Protein AF-A0A163QZW0-F1 (afdb_monomer_lite)

Organism: NCBI:txid1221500

Radius of gyration: 17.42 Å; chains: 1; bounding box: 41×30×47 Å

Structure (mmCIF, N/CA/C/O backbone):
data_AF-A0A163QZW0-F1
#
_entry.id   AF-A0A163QZW0-F1
#
loop_
_atom_site.group_PDB
_atom_site.id
_atom_site.type_symbol
_atom_site.label_atom_id
_atom_site.label_alt_id
_atom_site.label_comp_id
_atom_site.label_asym_id
_atom_site.label_entity_id
_atom_site.label_seq_id
_atom_site.pdbx_PDB_ins_code
_atom_site.Cartn_x
_atom_site.Cartn_y
_atom_site.Cartn_z
_atom_site.occupancy
_atom_site.B_iso_or_equiv
_atom_site.auth_seq_id
_atom_site.auth_comp_id
_atom_site.auth_asym_id
_atom_site.auth_atom_id
_atom_site.pdbx_PDB_model_num
ATOM 1 N N . MET A 1 1 ? 7.768 -10.042 -20.516 1.00 77.75 1 MET A N 1
ATOM 2 C CA . MET A 1 1 ? 8.800 -8.981 -20.597 1.00 77.75 1 MET A CA 1
ATOM 3 C C . MET A 1 1 ? 8.861 -8.539 -22.041 1.00 77.75 1 MET A C 1
ATOM 5 O O . MET A 1 1 ? 8.873 -9.413 -22.895 1.00 77.75 1 MET A O 1
ATOM 9 N N . LEU A 1 2 ? 8.839 -7.237 -22.309 1.00 87.69 2 LEU A N 1
ATOM 10 C CA . LEU A 1 2 ? 8.876 -6.706 -23.670 1.00 87.69 2 LEU A CA 1
ATOM 11 C C . LEU A 1 2 ? 10.293 -6.226 -23.968 1.00 87.69 2 LEU A C 1
ATOM 13 O O . LEU A 1 2 ? 10.871 -5.496 -23.164 1.00 87.69 2 LEU A O 1
ATOM 17 N N . LYS A 1 3 ? 10.854 -6.671 -25.091 1.00 89.75 3 LYS A N 1
ATOM 18 C CA . LYS A 1 3 ? 12.167 -6.244 -25.578 1.00 89.75 3 LYS A CA 1
ATOM 19 C C . LYS A 1 3 ? 12.032 -5.816 -27.030 1.00 89.75 3 LYS A C 1
ATOM 21 O O . LYS A 1 3 ? 11.419 -6.546 -27.809 1.00 89.75 3 LYS A O 1
ATOM 26 N N . ARG A 1 4 ? 12.594 -4.665 -27.403 1.00 89.81 4 ARG A N 1
ATOM 27 C CA . ARG A 1 4 ? 12.676 -4.287 -28.823 1.00 89.81 4 ARG A CA 1
ATOM 28 C C . ARG A 1 4 ? 13.641 -5.227 -29.542 1.00 89.81 4 ARG A C 1
ATOM 30 O O . ARG A 1 4 ? 14.733 -5.483 -29.031 1.00 89.81 4 ARG A O 1
ATOM 37 N N . LYS A 1 5 ? 13.240 -5.720 -30.716 1.00 89.44 5 LYS A N 1
ATOM 38 C CA . LYS A 1 5 ? 14.020 -6.680 -31.514 1.00 89.44 5 LYS A CA 1
ATOM 39 C C . LYS A 1 5 ? 15.422 -6.154 -31.834 1.00 89.44 5 LYS A C 1
ATOM 41 O O . LYS A 1 5 ? 16.390 -6.883 -31.663 1.00 89.44 5 LYS A O 1
ATOM 46 N N . ASP A 1 6 ? 15.517 -4.877 -32.189 1.00 91.44 6 ASP A N 1
ATOM 47 C CA . ASP A 1 6 ? 16.767 -4.243 -32.624 1.00 91.44 6 ASP A CA 1
ATOM 48 C C . ASP A 1 6 ? 17.552 -3.588 -31.469 1.00 91.44 6 ASP A C 1
ATOM 50 O O . ASP A 1 6 ? 18.477 -2.807 -31.693 1.00 91.44 6 ASP A O 1
ATOM 54 N N . SER A 1 7 ? 17.183 -3.869 -30.210 1.00 87.44 7 SER A N 1
ATOM 55 C CA . SER A 1 7 ? 17.858 -3.268 -29.053 1.00 87.44 7 SER A CA 1
ATOM 56 C C . SER A 1 7 ? 19.242 -3.866 -28.816 1.00 87.44 7 SER A C 1
ATOM 58 O O . SER A 1 7 ? 19.427 -5.084 -28.806 1.00 87.44 7 SER A O 1
ATOM 60 N N . ARG A 1 8 ? 20.228 -2.998 -28.566 1.00 86.25 8 ARG A N 1
ATOM 61 C CA . ARG A 1 8 ? 21.563 -3.418 -28.125 1.00 86.25 8 ARG A CA 1
ATOM 62 C C . ARG A 1 8 ? 21.554 -3.705 -26.628 1.00 86.25 8 ARG A C 1
ATOM 64 O O . ARG A 1 8 ? 20.833 -3.074 -25.856 1.00 86.25 8 ARG A O 1
ATOM 71 N N . TYR A 1 9 ? 22.378 -4.659 -26.213 1.00 88.00 9 TYR A N 1
ATOM 72 C CA . TYR A 1 9 ? 22.535 -4.981 -24.802 1.00 88.00 9 TYR A CA 1
ATOM 73 C C . TYR A 1 9 ? 23.399 -3.921 -24.107 1.00 88.00 9 TYR A C 1
ATOM 75 O O . TYR A 1 9 ? 24.546 -3.706 -24.493 1.00 88.00 9 TYR A O 1
ATOM 83 N N . TYR A 1 10 ? 22.852 -3.272 -23.077 1.00 86.81 10 TYR A N 1
ATOM 84 C CA . TYR A 1 10 ? 23.572 -2.301 -22.252 1.00 86.81 10 TYR A CA 1
ATOM 85 C C . TYR A 1 10 ? 23.830 -2.884 -20.859 1.00 86.81 10 TYR A C 1
ATOM 87 O O . TYR A 1 10 ? 22.891 -3.162 -20.112 1.00 86.81 10 TYR A O 1
ATOM 95 N N . THR A 1 11 ? 25.097 -3.041 -20.480 1.00 89.81 11 THR A N 1
ATOM 96 C CA . THR A 1 11 ? 25.478 -3.530 -19.146 1.00 89.81 11 THR A CA 1
ATOM 97 C C . THR A 1 11 ? 25.328 -2.421 -18.103 1.00 89.81 11 THR A C 1
ATOM 99 O O . THR A 1 11 ? 25.766 -1.296 -18.321 1.00 89.81 11 THR A O 1
ATOM 102 N N . GLY A 1 12 ? 24.691 -2.722 -16.966 1.00 87.62 12 GLY A N 1
ATOM 103 C CA . GLY A 1 12 ? 24.549 -1.786 -15.840 1.00 87.62 12 GLY A CA 1
ATOM 104 C C . GLY A 1 12 ? 23.527 -0.657 -16.035 1.00 87.62 12 GLY A C 1
ATOM 105 O O . GLY A 1 12 ? 23.364 0.169 -15.140 1.00 87.62 12 GLY A O 1
ATOM 106 N N . LYS A 1 13 ? 22.807 -0.619 -17.164 1.00 87.88 13 LYS A N 1
ATOM 107 C CA . LYS A 1 13 ? 21.827 0.432 -17.470 1.00 87.88 13 LYS A CA 1
ATOM 108 C C . LYS A 1 13 ? 20.398 -0.105 -17.464 1.00 87.88 13 LYS A C 1
ATOM 110 O O . LYS A 1 13 ? 20.094 -1.124 -18.080 1.00 87.88 13 LYS A O 1
ATOM 115 N N . ARG A 1 14 ? 19.482 0.638 -16.837 1.00 85.75 14 ARG A N 1
ATOM 116 C CA . ARG A 1 14 ? 18.039 0.451 -17.034 1.00 85.75 14 ARG A CA 1
ATOM 117 C C . ARG A 1 14 ? 17.652 1.077 -18.379 1.00 85.75 14 ARG A C 1
ATOM 119 O O . ARG A 1 14 ? 17.638 2.297 -18.487 1.00 85.75 14 ARG A O 1
ATOM 126 N N . SER A 1 15 ? 17.418 0.249 -19.400 1.00 85.38 15 SER A N 1
ATOM 127 C CA . SER A 1 15 ? 17.002 0.703 -20.738 1.00 85.38 15 SER A CA 1
ATOM 128 C C . SER A 1 15 ? 15.482 0.653 -20.903 1.00 85.38 15 SER A C 1
ATOM 130 O O . SER A 1 15 ? 14.841 -0.308 -20.473 1.00 85.38 15 SER A O 1
ATOM 132 N N . ASP A 1 16 ? 14.926 1.649 -21.591 1.00 85.75 16 ASP A N 1
ATOM 133 C CA . ASP A 1 16 ? 13.527 1.681 -22.039 1.00 85.75 16 ASP A CA 1
ATOM 134 C C . ASP A 1 16 ? 13.231 0.651 -23.139 1.00 85.75 16 ASP A C 1
ATOM 136 O O . ASP A 1 16 ? 12.074 0.363 -23.443 1.00 85.75 16 ASP A O 1
ATOM 140 N N . ASP A 1 17 ? 14.268 0.048 -23.722 1.00 87.81 17 ASP A N 1
ATOM 141 C CA . ASP A 1 17 ? 14.118 -1.042 -24.681 1.00 87.81 17 ASP A CA 1
ATOM 142 C C . ASP A 1 17 ? 13.607 -2.330 -24.027 1.00 87.81 17 ASP A C 1
ATOM 144 O O . ASP A 1 17 ? 13.095 -3.208 -24.721 1.00 87.81 17 ASP A O 1
ATOM 148 N N . TRP A 1 18 ? 13.821 -2.483 -22.715 1.00 88.81 18 TRP A N 1
ATOM 149 C CA . TRP A 1 18 ? 13.583 -3.707 -21.953 1.00 88.81 18 TRP A CA 1
ATOM 150 C C . TRP A 1 18 ? 12.570 -3.419 -20.844 1.00 88.81 18 TRP A C 1
ATOM 152 O O . TRP A 1 18 ? 12.913 -3.143 -19.693 1.00 88.81 18 TRP A O 1
ATOM 162 N N . LEU A 1 19 ? 11.288 -3.512 -21.188 1.00 88.69 19 LEU A N 1
ATOM 163 C CA . LEU A 1 19 ? 10.191 -3.157 -20.298 1.00 88.69 19 LEU A CA 1
ATOM 164 C C . LEU A 1 19 ? 9.655 -4.379 -19.551 1.00 88.69 19 LEU A C 1
ATOM 166 O O . LEU A 1 19 ? 9.191 -5.379 -20.119 1.00 88.69 19 LEU A O 1
ATOM 170 N N . LYS A 1 20 ? 9.676 -4.279 -18.222 1.00 88.44 20 LYS A N 1
ATOM 171 C CA . LYS A 1 20 ? 8.994 -5.229 -17.348 1.00 88.44 20 LYS A CA 1
ATOM 172 C C . LYS A 1 20 ? 7.529 -4.822 -17.217 1.00 88.44 20 LYS A C 1
ATOM 174 O O . LYS A 1 20 ? 7.211 -3.867 -16.517 1.00 88.44 20 LYS A O 1
ATOM 179 N N . VAL A 1 21 ? 6.653 -5.598 -17.844 1.00 88.06 21 VAL A N 1
ATOM 180 C CA . VAL A 1 21 ? 5.207 -5.525 -17.615 1.00 88.06 21 VAL A CA 1
ATOM 181 C C . VAL A 1 21 ? 4.895 -6.252 -16.312 1.00 88.06 21 VAL A C 1
ATOM 183 O O . VAL A 1 21 ? 5.384 -7.362 -16.087 1.00 88.06 21 VAL A O 1
ATOM 186 N N . ILE A 1 22 ? 4.137 -5.604 -15.433 1.00 88.00 22 ILE A N 1
ATOM 187 C CA . ILE A 1 22 ? 3.773 -6.131 -14.118 1.00 88.00 22 ILE A CA 1
ATOM 188 C C . ILE A 1 22 ? 2.266 -6.056 -14.003 1.00 88.00 22 ILE A C 1
ATOM 190 O O . ILE A 1 22 ? 1.697 -4.982 -14.177 1.00 88.00 22 ILE A O 1
ATOM 194 N N . ASN A 1 23 ? 1.652 -7.194 -13.698 1.00 90.81 23 ASN A N 1
ATOM 195 C CA . ASN A 1 23 ? 0.254 -7.227 -13.324 1.00 90.81 23 ASN A CA 1
ATOM 196 C C . ASN A 1 23 ? 0.121 -6.760 -11.870 1.00 90.81 23 ASN A C 1
ATOM 198 O O . ASN A 1 23 ? 0.835 -7.268 -11.001 1.00 90.81 23 ASN A O 1
ATOM 202 N N . TYR A 1 24 ? -0.747 -5.785 -11.625 1.00 92.38 24 TYR A N 1
ATOM 203 C CA . TYR A 1 24 ? -1.090 -5.351 -10.276 1.00 92.38 24 TYR A CA 1
ATOM 204 C C . TYR A 1 24 ? -2.390 -6.021 -9.858 1.00 92.38 24 TYR A C 1
ATOM 206 O O . TYR A 1 24 ? -3.343 -6.081 -10.630 1.00 92.38 24 TYR A O 1
ATOM 214 N N . SER A 1 25 ? -2.420 -6.493 -8.619 1.00 93.62 25 SER A N 1
ATOM 215 C CA . SER A 1 25 ? -3.639 -6.982 -7.991 1.00 93.62 25 SER A CA 1
ATOM 216 C C . SER A 1 25 ? -4.283 -5.866 -7.180 1.00 93.62 25 SER A C 1
ATOM 218 O O . SER A 1 25 ? -3.610 -4.929 -6.739 1.00 93.62 25 SER A O 1
ATOM 220 N N . TYR A 1 26 ? -5.589 -5.987 -6.969 1.00 94.38 26 TYR A N 1
ATOM 221 C CA . TYR A 1 26 ? -6.385 -5.034 -6.210 1.00 94.38 26 TYR A CA 1
ATOM 222 C C . TYR A 1 26 ? -6.986 -5.726 -4.999 1.00 94.38 26 TYR A C 1
ATOM 224 O O . TYR A 1 26 ? -7.406 -6.879 -5.083 1.00 94.38 26 TYR A O 1
ATOM 232 N N . ALA A 1 27 ? -6.994 -5.026 -3.873 1.00 93.56 27 ALA A N 1
ATOM 233 C CA . ALA A 1 27 ? -7.637 -5.482 -2.654 1.00 93.56 27 ALA A CA 1
ATOM 234 C C . ALA A 1 27 ? -8.421 -4.332 -2.030 1.00 93.56 27 ALA A C 1
ATOM 236 O O . ALA A 1 27 ? -7.957 -3.187 -2.006 1.00 93.56 27 ALA A O 1
ATOM 237 N N . ASP A 1 28 ? -9.592 -4.669 -1.507 1.00 94.94 28 ASP A N 1
ATOM 238 C CA . ASP A 1 28 ? -10.421 -3.754 -0.740 1.00 94.94 28 ASP A CA 1
ATOM 239 C C . ASP A 1 28 ? -10.024 -3.890 0.734 1.00 94.94 28 ASP A C 1
ATOM 241 O O . ASP A 1 28 ? -10.083 -4.976 1.313 1.00 94.94 28 ASP A O 1
ATOM 245 N N . VAL A 1 29 ? -9.574 -2.790 1.331 1.00 94.69 29 VAL A N 1
ATOM 246 C CA . VAL A 1 29 ? -9.014 -2.754 2.686 1.00 94.69 29 VAL A CA 1
ATOM 247 C C . VAL A 1 29 ? -9.576 -1.581 3.477 1.00 94.69 29 VAL A C 1
ATOM 249 O O . VAL A 1 29 ? -10.069 -0.598 2.922 1.00 94.69 29 VAL A O 1
ATOM 252 N N . TRP A 1 30 ? -9.488 -1.685 4.795 1.00 94.69 30 TRP A N 1
ATOM 253 C CA . TRP A 1 30 ? -9.874 -0.645 5.732 1.00 94.69 30 TRP A CA 1
ATOM 254 C C . TRP A 1 30 ? -8.656 0.151 6.169 1.00 94.69 30 TRP A C 1
ATOM 256 O O . TRP A 1 30 ? -7.634 -0.425 6.541 1.00 94.69 30 TRP A O 1
ATOM 266 N N . VAL A 1 31 ? -8.778 1.474 6.161 1.00 93.62 31 VAL A N 1
ATOM 267 C CA . VAL A 1 31 ? -7.828 2.356 6.830 1.00 93.62 31 VAL A CA 1
ATOM 268 C C . VAL A 1 31 ? -8.267 2.507 8.278 1.00 93.62 31 VAL A C 1
ATOM 270 O O . VAL A 1 31 ? -9.315 3.095 8.550 1.00 93.62 31 VAL A O 1
ATOM 273 N N . THR A 1 32 ? -7.470 1.957 9.191 1.00 91.88 32 THR A N 1
ATOM 274 C CA . THR A 1 32 ? -7.763 1.951 10.631 1.00 91.88 32 THR A CA 1
ATOM 275 C C . THR A 1 32 ? -7.125 3.118 11.370 1.00 91.88 32 THR A C 1
ATOM 277 O O . THR A 1 32 ? -7.623 3.527 12.412 1.00 91.88 32 THR A O 1
ATOM 280 N N . GLY A 1 33 ? -6.042 3.676 10.833 1.00 91.12 33 GLY A N 1
ATOM 281 C CA . GLY A 1 33 ? -5.326 4.767 11.477 1.00 91.12 33 GLY A CA 1
ATOM 282 C C . GLY A 1 33 ? -4.174 5.308 10.645 1.00 91.12 33 GLY A C 1
ATOM 283 O O . GLY A 1 33 ? -3.964 4.924 9.490 1.00 91.12 33 GLY A O 1
ATOM 284 N N . LEU A 1 34 ? -3.422 6.210 11.265 1.00 91.06 34 LEU A N 1
ATOM 285 C CA . LEU A 1 34 ? -2.246 6.859 10.702 1.00 91.06 34 LEU A CA 1
ATOM 286 C C . LEU A 1 34 ? -1.052 6.646 11.632 1.00 91.06 34 LEU A C 1
ATOM 288 O O . LEU A 1 34 ? -1.189 6.739 12.847 1.00 91.06 34 LEU A O 1
ATOM 292 N N . THR A 1 35 ? 0.114 6.372 11.058 1.00 88.31 35 THR A N 1
ATOM 293 C CA . THR A 1 35 ? 1.399 6.445 11.772 1.00 88.31 35 THR A CA 1
ATOM 294 C C . THR A 1 35 ? 1.847 7.907 11.893 1.00 88.31 35 THR A C 1
ATOM 296 O O . THR A 1 35 ? 1.367 8.751 11.135 1.00 88.31 35 THR A O 1
ATOM 299 N N . ASP A 1 36 ? 2.814 8.200 12.765 1.00 85.06 36 ASP A N 1
ATOM 300 C CA . ASP A 1 36 ? 3.419 9.536 12.930 1.00 85.06 36 ASP A CA 1
ATOM 301 C C . ASP A 1 36 ? 3.911 10.134 11.596 1.00 85.06 36 ASP A C 1
ATOM 303 O O . ASP A 1 36 ? 3.686 11.306 11.293 1.00 85.06 36 ASP A O 1
ATOM 307 N N . ASP A 1 37 ? 4.451 9.284 10.717 1.00 85.38 37 ASP A N 1
ATOM 308 C CA . ASP A 1 37 ? 4.869 9.627 9.349 1.00 85.38 37 ASP A CA 1
ATOM 309 C C . ASP A 1 37 ? 3.700 9.836 8.359 1.00 85.38 37 ASP A C 1
ATOM 311 O O . ASP A 1 37 ? 3.899 9.916 7.143 1.00 85.38 37 ASP A O 1
ATOM 315 N N . ARG A 1 38 ? 2.453 9.878 8.842 1.00 83.69 38 ARG A N 1
ATOM 316 C CA . ARG A 1 38 ? 1.213 10.002 8.049 1.00 83.69 38 ARG A CA 1
ATOM 317 C C . ARG A 1 38 ? 0.992 8.851 7.061 1.00 83.69 38 ARG A C 1
ATOM 319 O O . ARG A 1 38 ? 0.309 9.009 6.044 1.00 83.69 38 ARG A O 1
ATOM 326 N N . LYS A 1 39 ? 1.560 7.682 7.359 1.00 90.56 39 LYS A N 1
ATOM 327 C CA . LYS A 1 39 ? 1.338 6.436 6.610 1.00 90.56 39 LYS A CA 1
ATOM 328 C C . LYS A 1 39 ? 0.018 5.820 7.042 1.00 90.56 39 LYS A C 1
ATOM 330 O O . LYS A 1 39 ? -0.314 5.854 8.221 1.00 90.56 39 LYS A O 1
ATOM 335 N N . TRP A 1 40 ? -0.736 5.264 6.103 1.00 92.31 40 TRP A N 1
ATOM 336 C CA . TRP A 1 40 ? -2.042 4.682 6.410 1.00 92.31 40 TRP A CA 1
ATOM 337 C C . TRP A 1 40 ? -1.868 3.256 6.914 1.00 92.31 40 TRP A C 1
ATOM 339 O O . TRP A 1 40 ? -1.250 2.445 6.223 1.00 92.31 40 TRP A O 1
ATOM 349 N N . LEU A 1 41 ? -2.430 2.947 8.079 1.00 93.06 41 LEU A N 1
ATOM 350 C CA . LEU A 1 41 ? -2.520 1.586 8.596 1.00 93.06 41 LEU A CA 1
ATOM 351 C C . LEU A 1 41 ? -3.673 0.873 7.897 1.00 93.06 41 LEU A C 1
ATOM 353 O O . LEU A 1 41 ? -4.815 1.331 7.950 1.00 93.06 41 LEU A O 1
ATOM 357 N N . LEU A 1 42 ? -3.358 -0.225 7.216 1.00 93.81 42 LEU A N 1
ATOM 358 C CA . LEU A 1 42 ? -4.327 -1.014 6.471 1.00 93.81 42 LEU A CA 1
ATOM 359 C C . LEU A 1 42 ? -4.689 -2.285 7.236 1.00 93.81 42 LEU A C 1
ATOM 361 O O . LEU A 1 42 ? -3.812 -2.981 7.754 1.00 93.81 42 LEU A O 1
ATOM 365 N N . ALA A 1 43 ? -5.969 -2.638 7.212 1.00 94.25 43 ALA A N 1
ATOM 366 C CA . ALA A 1 43 ? -6.492 -3.909 7.690 1.00 94.25 43 ALA A CA 1
ATOM 367 C C . ALA A 1 43 ? -7.392 -4.555 6.629 1.00 94.25 43 ALA A C 1
ATOM 369 O O . ALA A 1 43 ? -8.113 -3.874 5.898 1.00 94.25 43 ALA A O 1
ATOM 370 N N . PHE A 1 44 ? -7.353 -5.879 6.538 1.00 93.19 44 PHE A N 1
ATOM 371 C CA . PHE A 1 44 ? -8.313 -6.642 5.747 1.00 93.19 44 PHE A CA 1
ATOM 372 C C . PHE A 1 44 ? -9.690 -6.657 6.425 1.00 93.19 44 PHE A C 1
ATOM 374 O O . PHE A 1 44 ? -9.815 -6.339 7.608 1.00 93.19 44 PHE A O 1
ATOM 381 N N . SER A 1 45 ? -10.726 -7.072 5.689 1.00 88.38 45 SER A N 1
ATOM 382 C CA . SER A 1 45 ? -12.067 -7.325 6.245 1.00 88.38 45 SER A CA 1
ATOM 383 C C . SER A 1 45 ? -12.049 -8.285 7.432 1.00 88.38 45 SER A C 1
ATOM 385 O O . SER A 1 45 ? -12.849 -8.142 8.348 1.00 88.38 45 SER A O 1
ATOM 387 N N . ASP A 1 46 ? -11.099 -9.218 7.435 1.00 85.75 46 ASP A N 1
ATOM 388 C CA . ASP A 1 46 ? -10.967 -10.267 8.448 1.00 85.75 46 ASP A CA 1
ATOM 389 C C . ASP A 1 46 ? -10.277 -9.768 9.734 1.00 85.75 46 ASP A C 1
ATOM 391 O O . ASP A 1 46 ? -9.902 -10.565 10.590 1.00 85.75 46 ASP A O 1
ATOM 395 N N . GLY A 1 47 ? -10.008 -8.461 9.846 1.00 84.38 47 GLY A N 1
ATOM 396 C CA . GLY A 1 47 ? -9.321 -7.845 10.987 1.00 84.38 47 GLY A CA 1
ATOM 397 C C . GLY A 1 47 ? -7.799 -8.032 10.998 1.00 84.38 47 GLY A C 1
ATOM 398 O O . GLY A 1 47 ? -7.112 -7.460 11.841 1.00 84.38 47 GLY A O 1
ATOM 399 N N . LYS A 1 48 ? -7.239 -8.795 10.050 1.00 89.56 48 LYS A N 1
ATOM 400 C CA . LYS A 1 48 ? -5.786 -8.979 9.920 1.00 89.56 48 LYS A CA 1
ATOM 401 C C . LYS A 1 48 ? -5.113 -7.709 9.384 1.00 89.56 48 LYS A C 1
ATOM 403 O O . LYS A 1 48 ? -5.635 -7.105 8.443 1.00 89.56 48 LYS A O 1
ATOM 408 N N . PRO A 1 49 ? -3.932 -7.327 9.899 1.00 92.25 49 PRO A N 1
ATOM 409 C CA . PRO A 1 49 ? -3.190 -6.189 9.371 1.00 92.25 49 PRO A CA 1
ATOM 410 C C . PRO A 1 49 ? -2.707 -6.478 7.941 1.00 92.25 49 PRO A C 1
ATOM 412 O O . PRO A 1 49 ? -2.119 -7.521 7.667 1.00 92.25 49 PRO A O 1
ATOM 415 N N . ALA A 1 50 ? -2.943 -5.539 7.026 1.00 91.06 50 ALA A N 1
ATOM 416 C CA . ALA A 1 50 ? -2.565 -5.635 5.613 1.00 91.06 50 ALA A CA 1
ATOM 417 C C . ALA A 1 50 ? -1.258 -4.884 5.290 1.00 91.06 50 ALA A C 1
ATOM 419 O O . ALA A 1 50 ? -0.696 -5.052 4.205 1.00 91.06 50 ALA A O 1
ATOM 420 N N . GLY A 1 51 ? -0.738 -4.107 6.247 1.00 91.50 51 GLY A N 1
ATOM 421 C CA . GLY A 1 51 ? 0.512 -3.351 6.150 1.00 91.50 51 GLY A CA 1
ATOM 422 C C . GLY A 1 51 ? 0.276 -1.842 6.180 1.00 91.50 51 GLY A C 1
ATOM 423 O O . GLY A 1 51 ? -0.754 -1.374 6.663 1.00 91.50 51 GLY A O 1
ATOM 424 N N . THR A 1 52 ? 1.234 -1.076 5.659 1.00 93.00 52 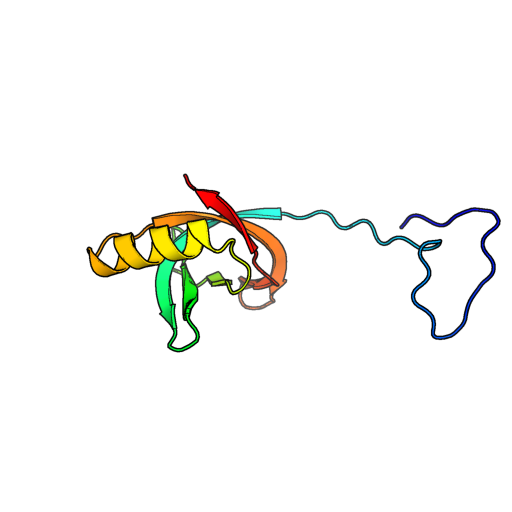THR A N 1
ATOM 425 C CA . THR A 1 52 ? 1.153 0.387 5.576 1.00 93.00 52 THR A CA 1
ATOM 426 C C . THR A 1 52 ? 1.118 0.866 4.133 1.00 93.00 52 THR A C 1
ATOM 428 O O . THR A 1 52 ? 1.838 0.347 3.280 1.00 93.00 52 THR A O 1
ATOM 431 N N . CYS A 1 53 ? 0.301 1.881 3.850 1.00 92.31 53 CYS A N 1
ATOM 432 C CA . CYS A 1 53 ? 0.264 2.546 2.551 1.00 92.31 53 CYS A CA 1
ATOM 433 C C . CYS A 1 53 ? 0.825 3.963 2.646 1.00 92.31 53 CYS A C 1
ATOM 435 O O . CYS A 1 53 ? 0.278 4.831 3.325 1.00 92.31 53 CYS A O 1
ATOM 437 N N . GLU A 1 54 ? 1.918 4.190 1.922 1.00 89.56 54 GLU A N 1
ATOM 438 C CA . GLU A 1 54 ? 2.566 5.498 1.805 1.00 89.56 54 GLU A CA 1
ATOM 439 C C . GLU A 1 54 ? 2.074 6.252 0.566 1.00 89.56 54 GLU A C 1
ATOM 441 O O . GLU A 1 54 ? 1.942 7.474 0.578 1.00 89.56 54 GLU A O 1
ATOM 446 N N . PHE A 1 55 ? 1.764 5.538 -0.516 1.00 87.94 55 PHE A N 1
ATOM 447 C CA . PHE A 1 55 ? 1.481 6.139 -1.814 1.00 87.94 55 PHE A CA 1
ATOM 448 C C . PHE A 1 55 ? -0.004 6.467 -1.957 1.00 87.94 55 PHE A C 1
ATOM 450 O O . PHE A 1 55 ? -0.798 5.633 -2.386 1.00 87.94 55 PHE A O 1
ATOM 457 N N . ALA A 1 56 ? -0.374 7.702 -1.623 1.00 90.25 56 ALA A N 1
ATOM 458 C CA . ALA A 1 56 ? -1.721 8.217 -1.828 1.00 90.25 56 ALA A CA 1
ATOM 459 C C . ALA A 1 56 ? -1.694 9.667 -2.345 1.00 90.25 56 ALA A C 1
ATOM 461 O O . ALA A 1 56 ? -0.850 10.449 -1.892 1.00 90.25 56 ALA A O 1
ATOM 462 N N . PRO A 1 57 ? -2.611 10.053 -3.254 1.00 91.88 57 PRO A N 1
ATOM 463 C CA . PRO A 1 57 ? -2.751 11.433 -3.706 1.00 91.88 57 PRO A CA 1
ATOM 464 C C . PRO A 1 57 ? -3.021 12.401 -2.539 1.00 91.88 57 PRO A C 1
ATOM 466 O O . PRO A 1 57 ? -3.714 12.028 -1.585 1.00 91.88 57 PRO A O 1
ATOM 469 N N . PRO A 1 58 ? -2.561 13.666 -2.612 1.00 90.44 58 PRO A N 1
ATOM 470 C CA . PRO A 1 58 ? -2.752 14.644 -1.536 1.00 90.44 58 PRO A CA 1
ATOM 471 C C . PRO A 1 58 ? -4.218 14.851 -1.130 1.00 90.44 58 PRO A C 1
ATOM 473 O O . PRO A 1 58 ? -4.512 14.995 0.055 1.00 90.44 58 PRO A O 1
ATOM 476 N N . LEU A 1 59 ? -5.143 14.828 -2.096 1.00 91.31 59 LEU A N 1
ATOM 477 C CA . LEU A 1 59 ? -6.578 14.965 -1.834 1.00 91.31 59 LEU A CA 1
ATOM 478 C C . LEU A 1 59 ? -7.113 13.786 -1.012 1.00 91.31 59 LEU A C 1
ATOM 480 O O . LEU A 1 59 ? -7.773 13.990 0.004 1.00 91.31 59 LEU A O 1
ATOM 484 N N . ALA A 1 60 ? -6.760 12.559 -1.404 1.00 90.56 60 ALA A N 1
ATOM 485 C CA . ALA A 1 60 ? -7.175 11.352 -0.700 1.00 90.56 60 ALA A CA 1
ATOM 486 C C . ALA A 1 60 ? -6.633 11.321 0.739 1.00 90.56 60 ALA A C 1
ATOM 488 O O . ALA A 1 60 ? -7.368 10.981 1.663 1.00 90.56 60 ALA A O 1
ATOM 489 N N . ARG A 1 61 ? -5.385 11.767 0.950 1.00 91.06 61 ARG A N 1
ATOM 490 C CA . ARG A 1 61 ? -4.786 11.916 2.291 1.00 91.06 61 ARG A CA 1
ATOM 491 C C . ARG A 1 61 ? -5.579 12.858 3.185 1.00 91.06 61 ARG A C 1
ATOM 493 O O . ARG A 1 61 ? -5.848 12.497 4.325 1.00 91.06 61 ARG A O 1
ATOM 500 N N . LYS A 1 62 ? -5.994 14.021 2.675 1.00 90.94 62 LYS A N 1
ATOM 501 C CA . LYS A 1 62 ? -6.819 14.970 3.441 1.00 90.94 62 LYS A CA 1
ATOM 502 C C . LYS A 1 62 ? -8.175 14.370 3.820 1.00 90.94 62 LYS A C 1
ATOM 504 O O . LYS A 1 62 ? -8.611 14.532 4.956 1.00 90.94 62 LYS A O 1
ATOM 509 N N . THR A 1 63 ? -8.825 13.668 2.892 1.00 90.69 63 THR A N 1
ATOM 510 C CA . THR A 1 63 ? -10.129 13.036 3.144 1.00 90.69 63 THR A CA 1
ATOM 511 C C . THR A 1 63 ? -10.030 11.934 4.193 1.00 90.69 63 THR A C 1
ATOM 513 O O . THR A 1 63 ? -10.830 11.913 5.124 1.00 90.69 63 THR A O 1
ATOM 516 N N . VAL A 1 64 ? -9.042 11.042 4.071 1.00 91.00 64 VAL A N 1
ATOM 517 C CA . VAL A 1 64 ? -8.816 9.959 5.040 1.00 91.00 64 VAL A CA 1
ATOM 518 C C . VAL A 1 64 ? -8.487 10.523 6.415 1.00 91.00 64 VAL A C 1
ATOM 520 O O . VAL A 1 64 ? -9.094 10.101 7.390 1.00 91.00 64 VAL A O 1
ATOM 523 N N . TYR A 1 65 ? -7.605 11.521 6.485 1.00 90.81 65 TYR A N 1
ATOM 524 C CA . TYR A 1 65 ? -7.251 12.191 7.735 1.00 90.81 65 TYR A CA 1
ATOM 525 C C . TYR A 1 65 ? -8.487 12.748 8.459 1.00 90.81 65 TYR A C 1
ATOM 527 O O . TYR A 1 65 ? -8.738 12.390 9.603 1.00 90.81 65 TYR A O 1
ATOM 535 N N . ARG A 1 66 ? -9.331 13.520 7.760 1.00 90.69 66 ARG A N 1
ATOM 536 C CA . ARG A 1 66 ? -10.559 14.096 8.337 1.00 90.69 66 ARG A CA 1
ATOM 537 C C . ARG A 1 66 ? -11.554 13.032 8.817 1.00 90.69 66 ARG A C 1
ATOM 539 O O . ARG A 1 66 ? -12.203 13.204 9.845 1.00 90.69 66 ARG A O 1
ATOM 546 N N . ARG A 1 67 ? -11.707 11.939 8.061 1.00 90.69 67 ARG A N 1
ATOM 547 C CA . ARG A 1 67 ? -12.610 10.838 8.435 1.00 90.69 67 ARG A CA 1
ATOM 548 C C . ARG A 1 67 ? -12.097 10.079 9.658 1.00 90.69 67 ARG A C 1
ATOM 550 O O . ARG A 1 67 ? -12.890 9.774 10.543 1.00 90.69 67 ARG A O 1
ATOM 557 N N . LEU A 1 68 ? -10.787 9.849 9.738 1.00 89.00 68 LEU A N 1
ATOM 558 C CA . LEU A 1 68 ? -10.156 9.212 10.894 1.00 89.00 68 LEU A CA 1
ATOM 559 C C . LEU A 1 68 ? -10.242 10.085 12.151 1.00 89.00 68 LEU A C 1
ATOM 561 O O . LEU A 1 68 ? -10.539 9.553 13.214 1.00 89.00 68 LEU A O 1
ATOM 565 N N . GLU A 1 69 ? -10.075 11.408 12.041 1.00 88.50 69 GLU A N 1
ATOM 566 C CA . GLU A 1 69 ? -10.318 12.338 13.162 1.00 88.50 69 GLU A CA 1
ATOM 567 C C . GLU A 1 69 ? -11.766 12.273 13.667 1.00 88.50 69 GLU A C 1
ATOM 569 O O . GLU A 1 69 ? -12.017 12.421 14.858 1.00 88.50 69 GLU A O 1
ATOM 574 N N . SER A 1 70 ? -12.719 11.991 12.775 1.00 89.62 70 SER A N 1
ATOM 575 C CA . SER A 1 70 ? -14.131 11.787 13.132 1.00 89.62 70 SER A CA 1
ATOM 576 C C . SER A 1 70 ? -14.411 10.395 13.726 1.00 89.62 70 SER A C 1
ATOM 578 O O . SER A 1 70 ? -15.565 10.064 13.985 1.00 89.62 70 SER A O 1
ATOM 580 N N . GLY A 1 71 ? -13.385 9.550 13.893 1.00 87.06 71 GLY A N 1
ATOM 581 C CA . GLY A 1 71 ? -13.507 8.176 14.388 1.00 87.06 71 GLY A CA 1
ATOM 582 C C . GLY A 1 71 ? -14.058 7.175 13.367 1.00 87.06 71 GLY A C 1
ATOM 583 O O . GLY A 1 71 ? -14.435 6.067 13.741 1.00 87.06 71 GLY A O 1
ATOM 584 N N . GLN A 1 72 ? -14.133 7.537 12.082 1.00 89.12 72 GLN A N 1
ATOM 585 C CA . GLN A 1 72 ? -14.686 6.672 11.039 1.00 89.12 72 GLN A CA 1
ATOM 586 C C . GLN A 1 72 ? -13.588 5.905 10.300 1.00 89.12 72 GLN A C 1
ATOM 588 O O . GLN A 1 72 ? -12.667 6.495 9.730 1.00 89.12 72 GLN A O 1
ATOM 593 N N . PHE A 1 73 ? -13.735 4.581 10.229 1.00 88.44 73 PHE A N 1
ATOM 594 C CA . PHE A 1 73 ? -12.903 3.745 9.367 1.00 88.44 73 PHE A CA 1
ATOM 595 C C . PHE A 1 73 ? -13.259 3.959 7.899 1.00 88.44 73 PHE A C 1
ATOM 597 O O . PHE A 1 73 ? -14.431 3.994 7.519 1.00 88.44 73 PHE A O 1
ATOM 604 N N . VAL A 1 74 ? -12.237 4.085 7.053 1.00 91.69 74 VAL A N 1
ATOM 605 C CA . VAL A 1 74 ? -12.427 4.368 5.627 1.00 91.69 74 VAL A CA 1
ATOM 606 C C . VAL A 1 74 ? -12.111 3.131 4.812 1.00 91.69 74 VAL A C 1
ATOM 608 O O . VAL A 1 74 ? -10.996 2.617 4.874 1.00 91.69 74 VAL A O 1
ATOM 611 N N . LYS A 1 75 ? -13.071 2.674 4.009 1.00 93.31 75 LYS A N 1
ATOM 612 C CA . LYS A 1 75 ? -12.839 1.601 3.046 1.00 93.31 75 LYS A C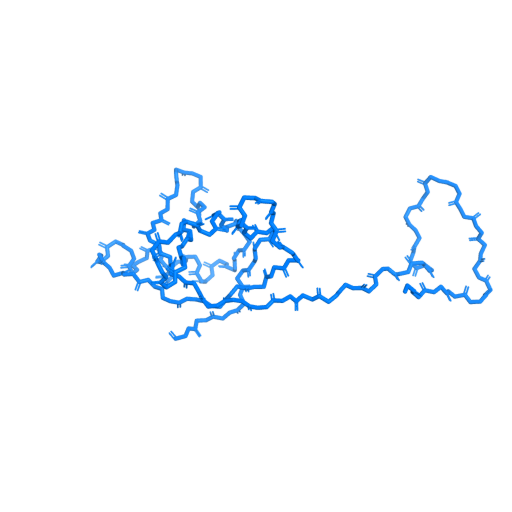A 1
ATOM 613 C C . LYS A 1 75 ? -12.206 2.168 1.778 1.00 93.31 75 LYS A C 1
ATOM 615 O O . LYS A 1 75 ? -12.685 3.154 1.217 1.00 93.31 75 LYS A O 1
ATOM 620 N N . VAL A 1 76 ? -11.110 1.563 1.338 1.00 94.00 76 VAL A N 1
ATOM 621 C CA . VAL A 1 76 ? -10.361 1.986 0.152 1.00 94.00 76 VAL A CA 1
ATOM 622 C C . VAL A 1 76 ? -9.944 0.780 -0.675 1.00 94.00 76 VAL A C 1
ATOM 624 O O . VAL A 1 76 ? -9.676 -0.298 -0.142 1.00 94.00 76 VAL A O 1
ATOM 627 N N . ARG A 1 77 ? -9.835 0.981 -1.985 1.00 94.88 77 ARG A N 1
ATOM 628 C CA . ARG A 1 77 ? -9.196 0.031 -2.887 1.00 94.88 77 ARG A CA 1
ATOM 629 C C . ARG A 1 77 ? -7.728 0.383 -3.048 1.00 94.88 77 ARG A C 1
ATOM 631 O O . ARG A 1 77 ? -7.364 1.533 -3.310 1.00 94.88 77 ARG A O 1
ATOM 638 N N . VAL A 1 78 ? -6.884 -0.628 -2.908 1.00 94.50 78 VAL A N 1
ATOM 639 C CA . VAL A 1 78 ? -5.432 -0.503 -2.992 1.00 94.50 78 VAL A CA 1
ATOM 640 C C . VAL A 1 78 ? -4.909 -1.423 -4.082 1.00 94.50 78 VAL A C 1
ATOM 6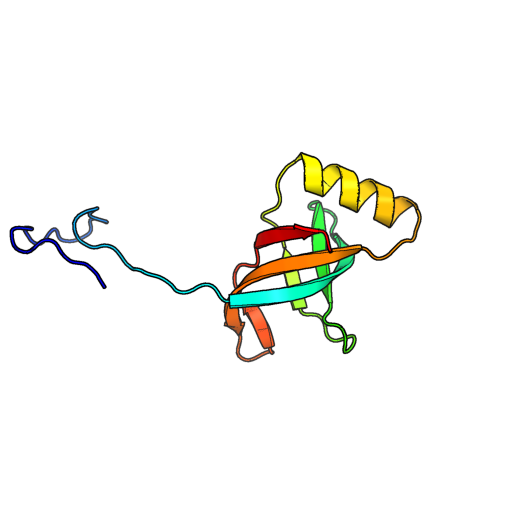42 O O . VAL A 1 78 ? -5.267 -2.599 -4.142 1.00 94.50 78 VAL A O 1
ATOM 645 N N . LYS A 1 79 ? -4.013 -0.895 -4.916 1.00 94.62 79 LYS A N 1
ATOM 646 C CA . LYS A 1 79 ? -3.218 -1.686 -5.859 1.00 94.62 79 LYS A CA 1
ATOM 647 C C . LYS A 1 79 ? -1.932 -2.156 -5.191 1.00 94.62 79 LYS A C 1
ATOM 649 O O . LYS A 1 79 ? -1.264 -1.384 -4.504 1.00 94.62 79 LYS A O 1
ATOM 654 N N . TYR A 1 80 ? -1.559 -3.410 -5.403 1.00 94.38 80 TYR A N 1
ATOM 655 C CA . TYR A 1 80 ? -0.353 -4.011 -4.834 1.00 94.38 80 TYR A CA 1
ATOM 656 C C . TYR A 1 80 ? 0.269 -5.013 -5.808 1.00 94.38 80 TYR A C 1
ATOM 658 O O . TYR A 1 80 ? -0.354 -5.444 -6.777 1.00 94.38 80 TYR A O 1
ATOM 666 N N . ARG A 1 81 ? 1.540 -5.364 -5.581 1.00 91.06 81 ARG A N 1
ATOM 667 C CA . ARG A 1 81 ? 2.263 -6.286 -6.475 1.00 91.06 81 ARG A CA 1
ATOM 668 C C . ARG A 1 81 ? 2.004 -7.745 -6.135 1.00 91.06 81 ARG A C 1
ATOM 670 O O . ARG A 1 81 ? 1.621 -8.530 -6.988 1.00 91.06 81 ARG A O 1
ATOM 677 N N . ASN A 1 82 ? 2.302 -8.119 -4.900 1.00 91.88 82 ASN A N 1
ATOM 678 C CA . ASN A 1 82 ? 2.162 -9.477 -4.399 1.00 91.88 82 ASN A CA 1
ATOM 679 C C . ASN A 1 82 ? 2.007 -9.453 -2.878 1.00 91.88 82 ASN A C 1
ATOM 681 O O . ASN A 1 82 ? 2.314 -8.447 -2.234 1.00 91.88 82 ASN A O 1
ATOM 685 N N . LEU A 1 83 ? 1.552 -10.568 -2.317 1.00 91.94 83 LEU A N 1
ATOM 686 C CA . LEU A 1 83 ? 1.572 -10.779 -0.876 1.00 91.94 83 LEU A CA 1
ATOM 687 C C . LEU A 1 83 ? 2.970 -11.220 -0.433 1.00 91.94 83 LEU A C 1
ATOM 689 O O . LEU A 1 83 ? 3.683 -11.924 -1.156 1.00 91.94 83 LEU A O 1
ATOM 693 N N . THR A 1 84 ? 3.380 -10.776 0.750 1.00 91.19 84 THR A N 1
ATOM 694 C CA . THR A 1 84 ? 4.580 -11.292 1.415 1.00 91.19 84 THR A CA 1
ATOM 695 C C . THR A 1 84 ? 4.295 -12.667 2.025 1.00 91.19 84 THR A C 1
ATOM 697 O O . THR A 1 84 ? 3.143 -13.076 2.147 1.00 91.19 84 THR A O 1
ATOM 700 N N . LYS A 1 85 ? 5.337 -13.386 2.467 1.00 88.94 85 LYS A N 1
ATOM 701 C CA . LYS A 1 85 ? 5.169 -14.672 3.173 1.00 88.94 85 LYS A CA 1
ATOM 702 C C . LYS A 1 85 ? 4.316 -14.536 4.447 1.00 88.94 85 LYS A C 1
ATOM 704 O O . LYS A 1 85 ? 3.636 -15.477 4.828 1.00 88.94 85 LYS A O 1
ATOM 709 N N . ALA A 1 86 ? 4.325 -13.355 5.066 1.00 88.75 86 ALA A N 1
ATOM 710 C CA . ALA A 1 86 ? 3.500 -13.013 6.223 1.00 88.75 86 ALA A CA 1
ATOM 711 C C . ALA A 1 86 ? 2.112 -12.449 5.844 1.00 88.75 86 ALA A C 1
ATOM 713 O O . ALA A 1 86 ? 1.410 -11.930 6.701 1.00 88.75 86 ALA A O 1
ATOM 714 N N . SER A 1 87 ? 1.704 -12.552 4.574 1.00 88.94 87 SER A N 1
ATOM 715 C CA . SER A 1 87 ? 0.408 -12.087 4.049 1.00 88.94 87 SER A CA 1
ATOM 716 C C . SER A 1 87 ? 0.177 -10.568 4.077 1.00 88.94 87 SER A C 1
ATOM 718 O O . SER A 1 87 ? -0.962 -10.117 4.009 1.00 88.94 87 SER A O 1
ATOM 720 N N . TYR A 1 88 ? 1.243 -9.763 4.099 1.00 92.06 88 TYR A N 1
ATOM 721 C CA . TYR A 1 88 ? 1.142 -8.306 3.933 1.00 92.06 88 TYR A CA 1
ATOM 722 C C . TYR A 1 88 ? 1.148 -7.893 2.461 1.00 92.06 88 TYR A C 1
ATOM 724 O O . TYR A 1 88 ? 1.784 -8.544 1.625 1.00 92.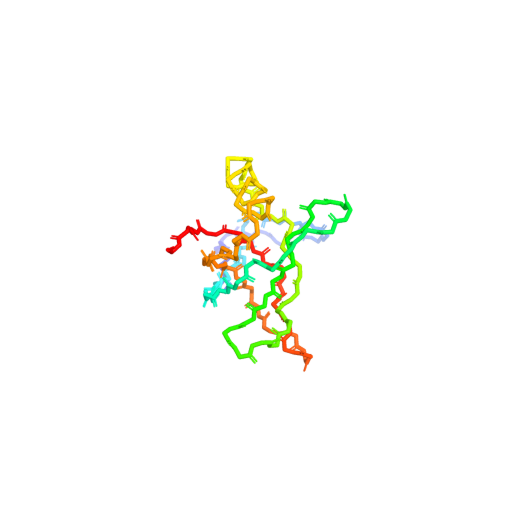06 88 TYR A O 1
ATOM 732 N N . LEU A 1 89 ? 0.509 -6.767 2.147 1.00 93.00 89 LEU A N 1
ATOM 733 C CA . LEU A 1 89 ? 0.531 -6.173 0.814 1.00 93.00 89 LEU A CA 1
ATOM 734 C C . LEU A 1 89 ? 1.916 -5.585 0.524 1.00 93.00 89 LEU A C 1
ATOM 736 O O . LEU A 1 89 ? 2.428 -4.758 1.279 1.00 93.00 89 LEU A O 1
ATOM 740 N N . ARG A 1 90 ? 2.538 -5.981 -0.592 1.00 91.94 90 ARG A N 1
ATOM 741 C CA . ARG A 1 90 ? 3.825 -5.413 -1.008 1.00 91.94 90 ARG A CA 1
ATOM 742 C C . ARG A 1 90 ? 3.633 -4.173 -1.874 1.00 91.94 90 ARG A C 1
ATOM 744 O O . ARG A 1 90 ? 3.077 -4.260 -2.972 1.00 91.94 90 ARG A O 1
ATOM 751 N N . THR A 1 91 ? 4.194 -3.059 -1.404 1.00 91.44 91 THR A N 1
ATOM 752 C CA . THR A 1 91 ? 4.125 -1.739 -2.056 1.00 91.44 91 THR A CA 1
ATOM 753 C C . THR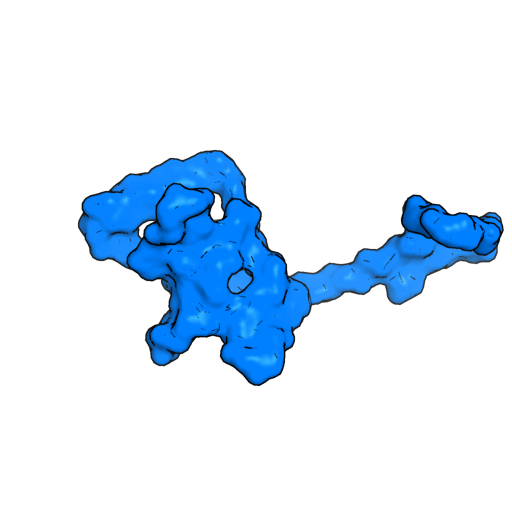 A 1 91 ? 2.677 -1.354 -2.395 1.00 91.44 91 THR A C 1
ATOM 755 O O . THR A 1 91 ? 2.355 -1.160 -3.569 1.00 91.44 91 THR A O 1
ATOM 758 N N . PRO A 1 92 ? 1.785 -1.307 -1.389 1.00 94.38 92 PRO A N 1
ATOM 759 C CA . PRO A 1 92 ? 0.415 -0.872 -1.598 1.00 94.38 92 PRO A CA 1
ATOM 760 C C . PRO A 1 92 ? 0.384 0.605 -2.005 1.00 94.38 92 PRO A C 1
ATOM 762 O O . PRO A 1 92 ? 1.107 1.436 -1.450 1.00 94.38 92 PRO A O 1
ATOM 765 N N . ALA A 1 93 ? -0.469 0.924 -2.971 1.00 93.81 93 ALA A N 1
ATOM 766 C CA . ALA A 1 93 ? -0.768 2.287 -3.378 1.00 93.81 93 ALA A CA 1
ATOM 767 C C . ALA A 1 93 ? -2.279 2.484 -3.490 1.00 93.81 93 ALA A C 1
ATOM 769 O O . ALA A 1 93 ? -3.006 1.591 -3.923 1.00 93.81 93 ALA A O 1
ATOM 770 N N . PHE A 1 94 ? -2.747 3.666 -3.112 1.00 95.00 94 PHE A N 1
ATOM 771 C CA . PHE A 1 94 ? -4.152 4.029 -3.219 1.00 95.00 94 PHE A CA 1
ATOM 772 C C . PHE A 1 94 ? -4.609 4.046 -4.682 1.00 95.00 94 PHE A C 1
ATOM 774 O O . PHE A 1 94 ? -3.891 4.547 -5.556 1.00 95.00 94 PHE A O 1
ATOM 781 N N . ASP A 1 95 ? -5.805 3.512 -4.920 1.00 94.12 95 ASP A N 1
ATOM 782 C CA . ASP A 1 95 ? -6.465 3.513 -6.224 1.00 94.12 95 ASP A CA 1
ATOM 783 C C . ASP A 1 95 ? -7.747 4.356 -6.183 1.00 94.12 95 ASP A C 1
ATOM 785 O O . ASP A 1 95 ? -7.800 5.426 -6.791 1.00 94.12 95 ASP A O 1
ATOM 789 N N . CYS A 1 96 ? -8.745 3.939 -5.398 1.00 93.00 96 CYS A N 1
ATOM 790 C CA . CYS A 1 96 ? -10.010 4.661 -5.255 1.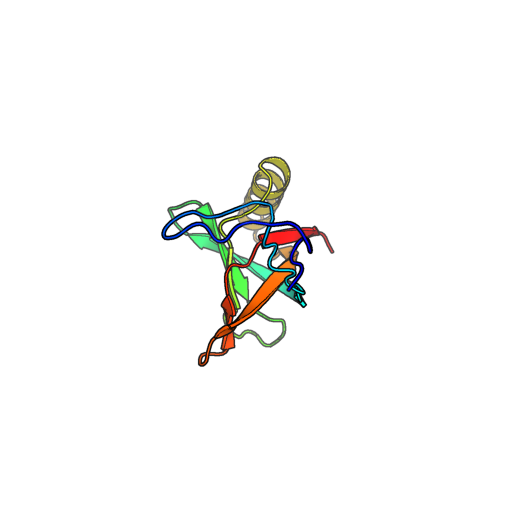00 93.00 96 CYS A CA 1
ATOM 791 C C . CYS A 1 96 ? -10.680 4.450 -3.886 1.00 93.00 96 CYS A C 1
ATOM 793 O O . CYS A 1 96 ? -10.321 3.559 -3.112 1.00 93.00 96 CYS A O 1
ATOM 795 N N . PHE A 1 97 ? -11.652 5.312 -3.581 1.00 90.88 97 PHE A N 1
ATOM 796 C CA . PHE A 1 97 ? -12.567 5.137 -2.451 1.00 90.88 97 PHE A CA 1
ATOM 797 C C . PHE A 1 97 ? -13.717 4.204 -2.844 1.00 90.88 97 PHE A C 1
ATOM 799 O O . PHE A 1 97 ? -14.096 4.171 -4.016 1.00 90.88 97 PHE A O 1
ATOM 806 N N . ILE A 1 98 ? -14.251 3.477 -1.861 1.00 86.19 98 ILE A N 1
ATOM 807 C CA . ILE A 1 98 ? -15.415 2.588 -1.994 1.00 86.19 98 ILE A CA 1
ATOM 808 C C . ILE A 1 98 ? -16.575 3.172 -1.194 1.00 86.19 98 ILE A C 1
ATOM 810 O O . ILE A 1 98 ? -16.297 3.749 -0.115 1.00 86.19 98 ILE A O 1
#

pLDDT: mean 90.37, std 3.04, range [77.75, 95.0]

Foldseek 3Di:
DAADPPDDDDPPDDDPRDDDDADKDKAKWKFQDADPLRWTFTAHPVRHTQGTADAEDPVVSVVCVVCVVVVHIFIFMWIARDADPVRHGHHTHGDGGD

Sequence (98 aa):
MLKRKDSRYYTGKRSDDWLKVINYSYADVWVTGLTDDRKWLLAFSDGKPAGTCEFAPPLARKTVYRRLESGQFVKVRVKYRNLTKASYLRTPAFDCFI

Secondary structure (DSSP, 8-state):
-EE-TTPPP-TT---TTEE---PPEEEEEEEEEE-TT-PEEEE-TTS-EEEEE-B--HHHHHHHHHHHHTT--EEEEEEES-B-TTSPBSS-EEEEE-